Protein AF-A0A0G0S639-F1 (afdb_monomer)

Secondary structur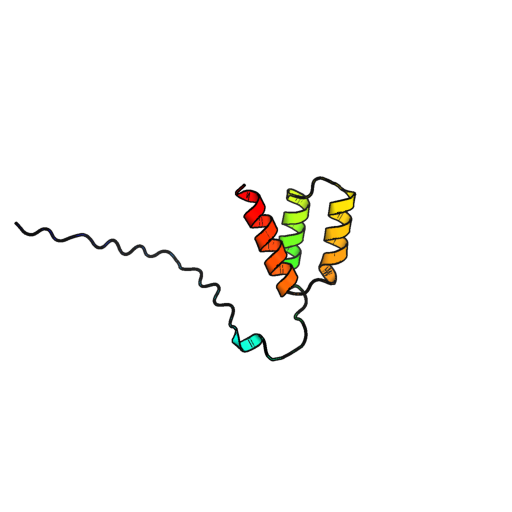e (DSSP, 8-state):
--------------------GGGGGSSS-PBPPHHHHHHHHHHHHHH---HHHHHHHHHHGGG-BHHHHHHHHHHHHHGGG-

pLDDT: mean 71.88, std 20.28, range [39.81, 93.06]

Foldseek 3Di:
DDDDDPPPPPPDPPPPPPPPCVPVPDDDQAA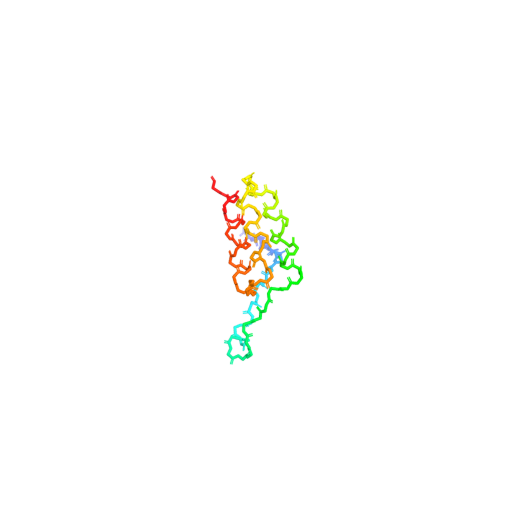ADPVLLVLQLVLLVVPVPDPVVSVVSNVCNRVDGNVNSVVSSVVSVVVVVD

Nearest PDB structures (foldseek):
  9cgi-assembly1_C  TM=7.301E-01  e=1.149E+00  Henipavirus nipahense
  2dmu-assembly1_A  TM=3.396E-01  e=1.299E+00  Homo sapiens
  2ly9-assembly1_A  TM=4.176E-01  e=4.699E+00  Homo sapiens
  1puf-assembly1_A  TM=3.524E-01  e=3.678E+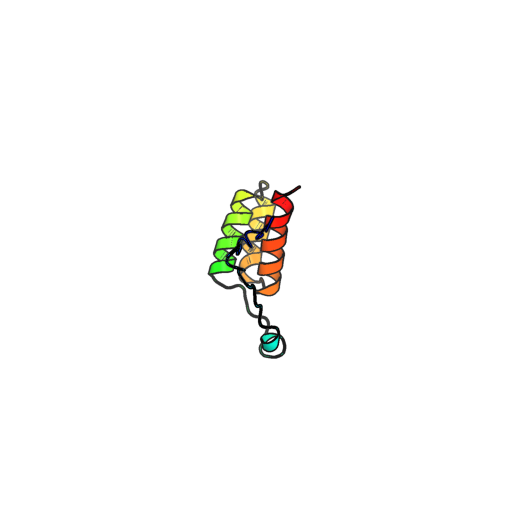00  Mus musculus
  2l9r-assembly1_A  TM=3.790E-01  e=4.699E+00  Homo sapiens

Structure (mmCIF, N/CA/C/O backbone):
data_AF-A0A0G0S639-F1
#
_entry.id   AF-A0A0G0S639-F1
#
loop_
_atom_site.group_PDB
_atom_site.id
_atom_site.type_symbol
_atom_site.label_atom_id
_atom_site.label_alt_id
_atom_site.label_comp_id
_atom_site.label_asym_id
_atom_site.label_entity_id
_atom_site.label_seq_id
_atom_site.pdbx_PDB_ins_code
_atom_site.Cartn_x
_atom_site.Cartn_y
_atom_site.Cartn_z
_atom_site.occupancy
_atom_site.B_iso_or_equiv
_atom_site.auth_seq_id
_atom_site.auth_comp_id
_atom_site.auth_asym_id
_atom_site.auth_atom_id
_atom_site.pdbx_PDB_model_num
ATOM 1 N N . MET A 1 1 ? -36.826 -21.129 -42.167 1.00 39.81 1 MET A N 1
ATOM 2 C CA . MET A 1 1 ? -36.439 -20.718 -40.800 1.00 39.81 1 MET A CA 1
ATOM 3 C C . MET A 1 1 ? -34.940 -20.491 -40.787 1.00 39.81 1 MET A C 1
ATOM 5 O O . MET A 1 1 ? -34.208 -21.432 -41.049 1.00 39.81 1 MET A O 1
ATOM 9 N N . VAL A 1 2 ? -34.491 -19.254 -40.574 1.00 42.09 2 VAL A N 1
ATOM 10 C CA . VAL A 1 2 ? -33.064 -18.908 -40.499 1.00 42.09 2 VAL A CA 1
ATOM 11 C C . VAL A 1 2 ? -32.845 -18.187 -39.175 1.00 42.09 2 VAL A C 1
ATOM 13 O O . VAL A 1 2 ? -33.159 -17.009 -39.039 1.00 42.09 2 VAL A O 1
ATOM 16 N N . THR A 1 3 ? -32.347 -18.911 -38.180 1.00 48.50 3 THR A N 1
ATOM 17 C CA . THR A 1 3 ? -31.858 -18.348 -36.920 1.00 48.50 3 THR A CA 1
ATOM 18 C C . THR A 1 3 ? -30.463 -17.784 -37.159 1.00 48.50 3 THR A C 1
ATOM 20 O O . THR A 1 3 ? -29.478 -18.519 -37.153 1.00 48.50 3 THR A O 1
ATOM 23 N N . LYS A 1 4 ? -30.370 -16.474 -37.410 1.00 47.75 4 LYS A N 1
ATOM 24 C CA . LYS A 1 4 ? -29.097 -15.748 -37.361 1.00 47.75 4 LYS A CA 1
ATOM 25 C C . LYS A 1 4 ? -28.868 -15.282 -35.928 1.00 47.75 4 LYS A C 1
ATOM 27 O O . LYS A 1 4 ? -29.480 -14.330 -35.460 1.00 47.75 4 LYS A O 1
ATOM 32 N N . THR A 1 5 ? -28.007 -16.011 -35.236 1.00 54.06 5 THR A N 1
ATOM 33 C CA . THR A 1 5 ? -27.520 -15.729 -33.889 1.00 54.06 5 THR A CA 1
ATOM 34 C C . THR A 1 5 ? -26.828 -14.363 -33.870 1.00 54.06 5 THR A C 1
ATOM 36 O O . THR A 1 5 ? -25.844 -14.153 -34.581 1.00 54.06 5 THR A O 1
ATOM 39 N N . LEU A 1 6 ? -27.333 -13.428 -33.063 1.00 46.66 6 LEU A N 1
ATOM 40 C CA . LEU A 1 6 ? -26.645 -12.181 -32.727 1.00 46.66 6 LEU A CA 1
ATOM 41 C C . LEU A 1 6 ? -25.365 -12.530 -31.952 1.00 46.66 6 LEU A C 1
ATOM 43 O O . LEU A 1 6 ? -25.419 -12.864 -30.770 1.00 46.66 6 LEU A O 1
ATOM 47 N N . LYS A 1 7 ? -24.201 -12.467 -32.609 1.00 44.97 7 LYS A N 1
ATOM 48 C CA . LYS A 1 7 ? -22.914 -12.398 -31.907 1.00 44.97 7 LYS A CA 1
ATOM 49 C C . LYS A 1 7 ? -22.789 -10.993 -31.324 1.00 44.97 7 LYS A C 1
ATOM 51 O O . LYS A 1 7 ? -22.384 -10.067 -32.019 1.00 44.97 7 LYS A O 1
ATOM 56 N N . GLY A 1 8 ? -23.177 -10.839 -30.062 1.00 41.75 8 GLY A N 1
ATOM 57 C CA . GLY A 1 8 ? -22.816 -9.671 -29.272 1.00 41.75 8 GLY A CA 1
ATOM 58 C C . GLY A 1 8 ? -21.303 -9.661 -29.080 1.00 41.75 8 GLY A C 1
ATOM 59 O O . GLY A 1 8 ? -20.766 -10.478 -28.333 1.00 41.75 8 GLY A O 1
ATOM 60 N N . SER A 1 9 ? -20.612 -8.772 -29.785 1.00 43.50 9 SER A N 1
ATOM 61 C CA . SER A 1 9 ? -19.224 -8.436 -29.490 1.00 43.50 9 SER A CA 1
ATOM 62 C C . SER A 1 9 ? -19.212 -7.720 -28.142 1.00 43.50 9 SER A C 1
ATOM 64 O O . SER A 1 9 ? -19.481 -6.525 -28.065 1.00 43.50 9 SER A O 1
ATOM 66 N N . TYR A 1 10 ? -18.979 -8.470 -27.065 1.00 39.84 10 TYR A N 1
ATOM 67 C CA . TYR A 1 10 ? -18.642 -7.903 -25.763 1.00 39.84 10 TYR A CA 1
ATOM 68 C C . TYR A 1 10 ? -17.261 -7.251 -25.897 1.00 39.84 10 TYR A C 1
ATOM 70 O O . TYR A 1 10 ? -16.231 -7.897 -25.703 1.00 39.84 10 TYR A O 1
ATOM 78 N N . ASP A 1 11 ? -17.246 -5.982 -26.295 1.00 46.09 11 ASP A N 1
ATOM 79 C CA . ASP A 1 11 ? -16.064 -5.126 -26.270 1.00 46.09 11 ASP A CA 1
ATOM 80 C C . ASP A 1 11 ? -15.836 -4.675 -24.823 1.00 46.09 11 ASP A C 1
ATOM 82 O O . ASP A 1 11 ? -16.147 -3.561 -24.409 1.00 4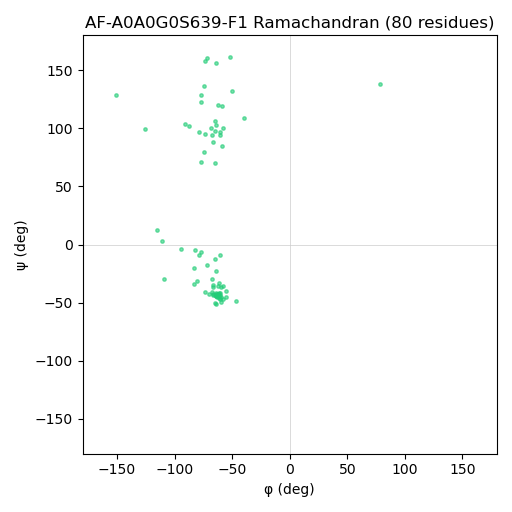6.09 11 ASP A O 1
ATOM 86 N N . ALA A 1 12 ? -15.403 -5.620 -23.989 1.00 51.56 12 ALA A N 1
ATOM 87 C CA . ALA A 1 12 ? -14.843 -5.275 -22.697 1.00 51.56 12 ALA A CA 1
ATOM 88 C C . ALA A 1 12 ? -13.415 -4.775 -22.952 1.00 51.56 12 ALA A C 1
ATOM 90 O O . ALA A 1 12 ? -12.642 -5.510 -23.579 1.00 51.56 12 ALA A O 1
ATOM 91 N N . PRO A 1 13 ? -13.007 -3.597 -22.443 1.00 46.28 13 PRO A N 1
ATOM 92 C CA . PRO A 1 13 ? -11.606 -3.230 -22.448 1.00 46.28 13 PRO A CA 1
ATOM 93 C C . PRO A 1 13 ? -10.896 -4.227 -21.535 1.00 46.28 13 PRO A C 1
ATOM 95 O O . PRO A 1 13 ? -10.909 -4.108 -20.308 1.00 46.28 13 PRO A O 1
ATOM 98 N N . ARG A 1 14 ? -10.297 -5.257 -22.138 1.00 50.94 14 ARG A N 1
ATOM 99 C CA . ARG A 1 14 ? -9.296 -6.085 -21.480 1.00 50.94 14 ARG A CA 1
ATOM 100 C C . ARG A 1 14 ? -8.173 -5.122 -21.131 1.00 50.94 14 ARG A C 1
ATOM 102 O O . ARG A 1 14 ? -7.331 -4.830 -21.972 1.00 50.94 14 ARG A O 1
ATOM 109 N N . ARG A 1 15 ? -8.187 -4.590 -19.905 1.00 40.84 15 ARG A N 1
ATOM 110 C CA . ARG A 1 15 ? -6.990 -4.065 -19.254 1.00 40.84 15 ARG A CA 1
ATOM 111 C C . ARG A 1 15 ? -6.019 -5.233 -19.193 1.00 40.84 15 ARG A C 1
ATOM 113 O O . ARG A 1 15 ? -5.997 -6.001 -18.238 1.00 40.84 15 ARG A O 1
ATOM 120 N N . SER A 1 16 ? -5.289 -5.420 -20.282 1.00 40.41 16 SER A N 1
ATOM 121 C CA . SER A 1 16 ? -4.091 -6.221 -20.325 1.00 40.41 16 SER A CA 1
ATOM 122 C C . SER A 1 16 ? -3.132 -5.555 -19.353 1.00 40.41 16 SER A C 1
ATOM 124 O O . SER A 1 16 ? -2.460 -4.585 -19.697 1.00 40.41 16 SER A O 1
ATOM 126 N N . TYR A 1 17 ? -3.085 -6.068 -18.126 1.00 44.88 17 TYR A N 1
ATOM 127 C CA . TYR A 1 17 ? -1.877 -6.022 -17.318 1.00 44.88 17 TYR A CA 1
ATOM 128 C C . TYR A 1 17 ? -0.840 -6.881 -18.052 1.00 44.88 17 TYR A C 1
ATOM 130 O O . TYR A 1 17 ? -0.548 -8.008 -17.672 1.00 44.88 17 TYR A O 1
ATOM 138 N N . ALA A 1 18 ? -0.363 -6.379 -19.191 1.00 46.25 18 ALA A N 1
ATOM 139 C CA . ALA A 1 18 ? 0.829 -6.874 -19.839 1.00 46.25 18 ALA A CA 1
ATOM 140 C C . ALA A 1 18 ? 1.988 -6.342 -18.998 1.00 46.25 18 ALA A C 1
ATOM 142 O O . ALA A 1 18 ? 2.565 -5.298 -19.287 1.00 46.25 18 ALA A O 1
ATOM 143 N N . VAL A 1 19 ? 2.247 -7.017 -17.880 1.00 49.03 19 VAL A N 1
ATOM 144 C CA . VAL A 1 19 ? 3.526 -6.891 -17.194 1.00 49.03 19 VAL A CA 1
ATOM 145 C C . VAL A 1 19 ? 4.526 -7.546 -18.134 1.00 49.03 19 VAL A C 1
ATOM 147 O O . VAL A 1 19 ? 4.558 -8.769 -18.269 1.00 49.03 19 VAL A O 1
ATOM 150 N N . SER A 1 20 ? 5.251 -6.721 -18.886 1.00 42.66 20 SER A N 1
ATOM 151 C CA . SER A 1 20 ? 6.326 -7.164 -19.764 1.00 42.66 20 SER A CA 1
ATOM 152 C C . SER A 1 20 ? 7.369 -7.905 -18.928 1.00 42.66 20 SER A C 1
ATOM 154 O O . SER A 1 20 ? 8.199 -7.293 -18.262 1.00 42.66 20 SER A O 1
ATOM 156 N N . LEU A 1 21 ? 7.320 -9.236 -18.976 1.00 47.78 21 LEU A N 1
ATOM 157 C CA . LEU A 1 21 ? 8.282 -10.149 -18.350 1.00 47.78 21 LEU A CA 1
ATOM 158 C C . LEU A 1 21 ? 9.720 -9.969 -18.878 1.00 47.78 21 LEU A C 1
ATOM 160 O O . LEU A 1 21 ? 10.652 -10.520 -18.302 1.00 47.78 21 LEU A O 1
ATOM 164 N N . GLU A 1 22 ? 9.922 -9.175 -19.933 1.00 45.62 22 GLU A N 1
ATOM 165 C CA . GLU A 1 22 ? 11.246 -8.843 -20.474 1.00 45.62 22 GLU A CA 1
ATOM 166 C C . GLU A 1 22 ? 12.060 -7.883 -19.587 1.00 45.62 22 GLU A C 1
ATOM 168 O O . GLU A 1 22 ? 13.282 -7.863 -19.698 1.00 45.62 22 GLU A O 1
ATOM 173 N N . ASN A 1 23 ? 11.438 -7.169 -18.640 1.00 47.09 23 ASN A N 1
ATOM 174 C CA . ASN A 1 23 ? 12.173 -6.346 -17.665 1.00 47.09 23 ASN A CA 1
ATOM 175 C C . ASN A 1 23 ? 12.719 -7.152 -16.467 1.00 47.09 23 ASN A C 1
ATOM 177 O O . ASN A 1 23 ? 13.442 -6.604 -15.645 1.00 47.09 23 ASN A O 1
ATOM 181 N N . TYR A 1 24 ? 12.412 -8.449 -16.348 1.00 49.44 24 TYR A N 1
ATOM 182 C CA . TYR A 1 24 ? 12.762 -9.250 -15.163 1.00 49.44 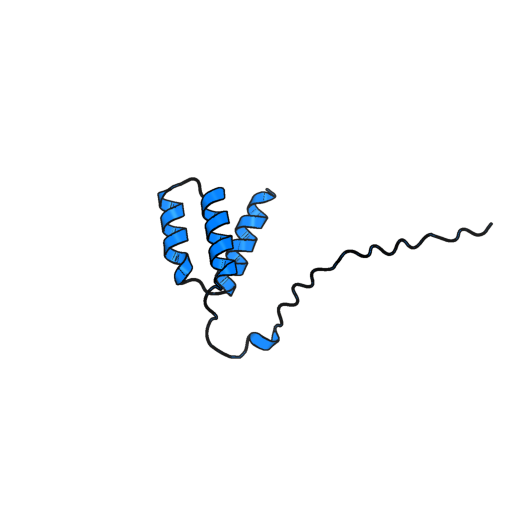24 TYR A CA 1
ATOM 183 C C . TYR A 1 24 ? 14.247 -9.673 -15.096 1.00 49.44 24 TYR A C 1
ATOM 185 O O . TYR A 1 24 ? 14.681 -10.248 -14.104 1.00 49.44 24 TYR A O 1
ATOM 193 N N . MET A 1 25 ? 15.047 -9.415 -16.140 1.00 44.47 25 MET A N 1
ATOM 194 C CA . MET A 1 25 ? 16.459 -9.837 -16.213 1.00 44.47 25 MET A CA 1
ATOM 195 C C . MET A 1 25 ? 17.472 -8.685 -16.249 1.00 44.47 25 MET A C 1
ATOM 197 O O . MET A 1 25 ? 18.649 -8.913 -16.532 1.00 44.47 25 MET A O 1
ATOM 201 N N . GLY A 1 26 ? 17.062 -7.451 -15.960 1.00 46.25 26 GLY A N 1
ATOM 202 C CA . GLY A 1 26 ? 17.974 -6.315 -16.019 1.00 46.25 26 GLY A CA 1
ATOM 203 C C . GLY A 1 26 ? 17.601 -5.211 -15.048 1.00 46.25 26 GLY A C 1
ATOM 204 O O . GLY A 1 26 ? 16.495 -4.694 -15.106 1.00 46.25 26 GLY A O 1
ATOM 205 N N . SER A 1 27 ? 18.592 -4.795 -14.258 1.00 45.62 27 SER A N 1
ATOM 206 C CA . SER A 1 27 ? 18.595 -3.671 -13.311 1.00 45.62 27 SER A CA 1
ATOM 207 C C . SER A 1 27 ? 17.896 -3.936 -11.970 1.00 45.62 27 SER A C 1
ATOM 209 O O . SER A 1 27 ? 16.911 -4.656 -11.906 1.00 45.62 27 SER A O 1
ATOM 211 N N . GLY A 1 28 ? 18.527 -3.454 -10.891 1.00 55.38 28 GLY A N 1
ATOM 212 C CA . GLY A 1 28 ? 18.212 -3.768 -9.493 1.00 55.38 28 GLY A CA 1
ATOM 213 C C . GLY A 1 28 ? 16.746 -3.577 -9.127 1.00 55.38 28 GLY A C 1
ATOM 214 O O . GLY A 1 28 ? 16.018 -2.893 -9.838 1.00 55.38 28 GLY A O 1
ATOM 215 N N . GLU A 1 29 ? 16.340 -4.199 -8.019 1.00 65.38 29 GLU A N 1
ATOM 216 C CA . GLU A 1 29 ? 14.974 -4.146 -7.494 1.00 65.38 29 GLU A 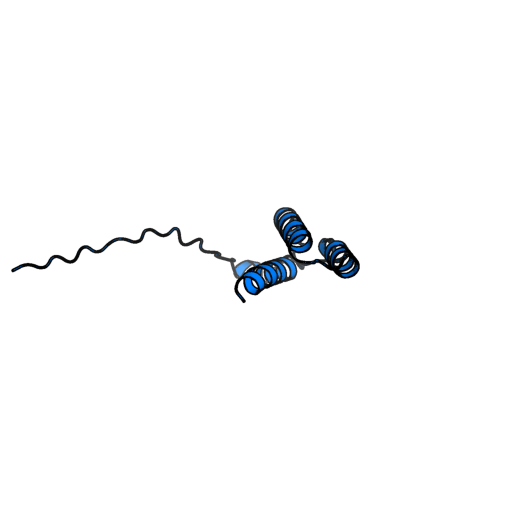CA 1
ATOM 217 C C . GLU A 1 29 ? 14.383 -2.737 -7.642 1.00 65.38 29 GLU A C 1
ATOM 219 O O . GLU A 1 29 ? 14.831 -1.782 -7.002 1.00 65.38 29 GLU A O 1
ATOM 224 N N . GLU A 1 30 ? 13.422 -2.587 -8.562 1.00 78.81 30 GLU A N 1
ATOM 225 C CA . GLU A 1 30 ? 12.748 -1.310 -8.764 1.00 78.81 30 GLU A CA 1
ATOM 226 C C . GLU A 1 30 ? 12.031 -0.970 -7.461 1.00 78.81 30 GLU A C 1
ATOM 228 O O . GLU A 1 30 ? 11.172 -1.728 -7.014 1.00 78.81 30 GLU A O 1
ATOM 233 N N . MET A 1 31 ? 12.378 0.155 -6.841 1.00 87.44 31 MET A N 1
ATOM 234 C CA . MET A 1 31 ? 11.673 0.645 -5.658 1.00 87.44 31 MET A CA 1
ATOM 235 C C . MET A 1 31 ? 10.221 0.984 -6.007 1.00 87.44 31 MET A C 1
ATOM 237 O O . MET A 1 31 ? 9.889 1.293 -7.158 1.00 87.44 31 MET A O 1
ATOM 241 N N . ILE A 1 32 ? 9.347 0.959 -5.003 1.00 89.00 32 ILE A N 1
ATOM 242 C CA . ILE A 1 32 ? 7.943 1.331 -5.155 1.00 89.00 32 ILE A CA 1
ATOM 243 C C . ILE A 1 32 ? 7.777 2.695 -5.852 1.00 89.00 32 ILE A C 1
ATOM 245 O O . ILE A 1 32 ? 8.387 3.703 -5.491 1.00 89.00 32 ILE A O 1
ATOM 249 N N . SER A 1 33 ? 6.900 2.752 -6.853 1.00 88.75 33 SER A N 1
ATOM 250 C CA . SER A 1 33 ? 6.568 4.013 -7.523 1.00 88.75 33 SER A CA 1
ATOM 251 C C . SER A 1 33 ? 5.692 4.917 -6.646 1.00 88.75 33 SER A C 1
ATOM 253 O O . SER A 1 33 ? 4.952 4.459 -5.773 1.00 88.75 33 SER A O 1
ATOM 255 N N . GLU A 1 34 ? 5.689 6.225 -6.918 1.00 87.19 34 GLU A N 1
ATOM 256 C CA . GLU A 1 34 ? 4.862 7.181 -6.166 1.00 87.19 34 GLU A CA 1
ATOM 257 C C . GLU A 1 34 ? 3.359 6.837 -6.227 1.00 87.19 34 GLU A C 1
ATOM 259 O O . GLU A 1 34 ? 2.630 6.987 -5.243 1.00 87.19 34 GLU A O 1
ATOM 264 N N . SER A 1 35 ? 2.883 6.326 -7.366 1.00 87.62 35 SER A N 1
ATOM 265 C CA . SER A 1 35 ? 1.485 5.919 -7.543 1.00 87.62 35 SER A CA 1
ATOM 266 C C . SER A 1 35 ? 1.127 4.697 -6.691 1.00 87.62 35 SER A C 1
ATOM 268 O O . SER A 1 35 ? 0.063 4.674 -6.064 1.00 87.62 35 SER A O 1
ATOM 270 N N . GLN A 1 36 ? 2.021 3.710 -6.612 1.00 85.88 36 GLN A N 1
ATOM 271 C CA . GLN A 1 36 ? 1.864 2.540 -5.749 1.00 85.88 36 GLN A CA 1
ATOM 272 C C . GLN A 1 36 ? 1.925 2.932 -4.274 1.00 85.88 36 GLN A C 1
ATOM 274 O O . GLN A 1 36 ? 1.069 2.505 -3.504 1.00 85.88 36 GLN A O 1
ATOM 279 N N . CYS A 1 37 ? 2.849 3.818 -3.894 1.00 89.19 37 CYS A N 1
ATOM 280 C CA . CYS A 1 37 ? 2.968 4.322 -2.528 1.00 89.19 37 CYS A CA 1
ATOM 281 C C . CYS A 1 37 ? 1.687 5.042 -2.079 1.00 89.19 37 CYS A C 1
ATOM 283 O O . CYS A 1 37 ? 1.131 4.734 -1.023 1.00 89.19 37 CYS A O 1
ATOM 285 N N . ARG A 1 38 ? 1.132 5.931 -2.916 1.00 90.56 38 ARG A N 1
ATOM 286 C CA . ARG A 1 38 ? -0.167 6.578 -2.647 1.00 90.56 38 ARG A CA 1
ATOM 287 C C . ARG A 1 38 ? -1.304 5.561 -2.528 1.00 90.56 38 ARG A C 1
ATOM 289 O O . ARG A 1 38 ? -2.155 5.697 -1.651 1.00 90.56 38 ARG A O 1
ATOM 296 N N . THR A 1 39 ? -1.319 4.549 -3.394 1.00 90.44 39 THR A N 1
ATOM 297 C CA . THR A 1 39 ? -2.351 3.503 -3.390 1.00 90.44 39 THR A CA 1
ATOM 298 C C . THR A 1 39 ? -2.297 2.684 -2.105 1.00 90.44 39 THR A C 1
ATOM 300 O O . THR A 1 39 ? -3.310 2.569 -1.417 1.00 90.44 39 THR A O 1
ATOM 303 N N . LEU A 1 40 ? -1.120 2.177 -1.734 1.00 91.31 40 LEU A N 1
ATOM 304 C CA . LEU A 1 40 ? -0.934 1.418 -0.501 1.00 91.31 40 LEU A CA 1
ATOM 305 C C . LEU A 1 40 ? -1.224 2.257 0.733 1.00 91.31 40 LEU A C 1
ATOM 307 O O . LEU A 1 40 ? -1.935 1.788 1.612 1.00 91.31 40 LEU A O 1
ATOM 311 N N . LYS A 1 41 ? -0.768 3.513 0.785 1.00 92.88 41 LYS A N 1
ATOM 312 C CA . LYS A 1 41 ? -1.081 4.415 1.898 1.00 92.88 41 LYS A CA 1
ATOM 313 C C . LYS A 1 41 ? -2.591 4.552 2.103 1.00 92.88 41 LYS A C 1
ATOM 315 O O . LYS A 1 41 ? -3.062 4.434 3.229 1.00 92.88 41 LYS A O 1
ATOM 320 N N . ASN A 1 42 ? -3.359 4.738 1.029 1.00 93.06 42 ASN A N 1
ATOM 321 C CA . ASN A 1 42 ? -4.818 4.806 1.118 1.00 93.06 42 ASN A CA 1
ATOM 322 C C . ASN A 1 42 ? -5.434 3.479 1.586 1.00 93.06 42 ASN A C 1
ATOM 324 O O . ASN A 1 42 ? -6.313 3.493 2.445 1.00 93.06 42 ASN A O 1
ATOM 328 N N . LEU A 1 43 ? -4.966 2.344 1.058 1.00 90.38 43 LEU A N 1
ATOM 329 C CA . LEU A 1 43 ? -5.457 1.018 1.448 1.00 90.38 43 LEU A CA 1
ATOM 330 C C . LEU A 1 43 ? -5.163 0.714 2.921 1.00 90.38 43 LEU A C 1
ATOM 332 O O . LEU A 1 43 ? -6.064 0.286 3.638 1.00 90.38 43 LEU A O 1
ATOM 336 N N . ILE A 1 44 ? -3.948 1.006 3.388 1.00 90.50 44 ILE A N 1
ATOM 337 C CA . ILE A 1 44 ? -3.534 0.846 4.785 1.00 90.50 44 ILE A CA 1
ATOM 338 C C . ILE A 1 44 ? -4.428 1.696 5.695 1.00 90.50 44 ILE A C 1
ATOM 340 O O . ILE A 1 44 ? -4.992 1.175 6.651 1.00 90.50 44 ILE A O 1
ATOM 344 N N . LEU A 1 45 ? -4.631 2.979 5.369 1.00 89.12 45 LEU A N 1
ATOM 345 C CA . LEU A 1 45 ? -5.491 3.872 6.156 1.00 89.12 45 LEU A CA 1
ATOM 346 C C . LEU A 1 45 ? -6.952 3.407 6.219 1.00 89.12 45 LEU A C 1
ATOM 348 O O . LEU A 1 45 ? -7.622 3.645 7.220 1.00 89.12 45 LEU A O 1
ATOM 352 N N . GLN A 1 46 ? -7.453 2.777 5.157 1.00 89.12 46 GLN A N 1
ATOM 353 C CA . GLN A 1 46 ? -8.836 2.303 5.085 1.00 89.12 46 GLN A CA 1
ATOM 354 C C . GLN A 1 46 ? -9.046 0.944 5.758 1.00 89.12 46 GLN A C 1
ATOM 356 O O . GLN A 1 46 ? -10.136 0.675 6.263 1.00 89.12 46 GLN A O 1
ATOM 361 N N . ARG A 1 47 ? -8.046 0.058 5.708 1.00 85.19 47 ARG A N 1
ATOM 362 C CA . ARG A 1 47 ? -8.209 -1.362 6.054 1.00 85.19 47 ARG A CA 1
ATOM 363 C C . ARG A 1 47 ? -7.528 -1.758 7.356 1.00 85.19 47 ARG A C 1
ATOM 365 O O . ARG A 1 47 ? -8.035 -2.650 8.027 1.00 85.19 47 ARG A O 1
ATOM 372 N N . VAL A 1 48 ? -6.440 -1.097 7.736 1.00 87.69 48 VAL A N 1
ATOM 373 C CA . VAL A 1 48 ? -5.714 -1.394 8.974 1.00 87.69 48 VAL A CA 1
ATOM 374 C C . VAL A 1 48 ? -6.284 -0.527 10.095 1.00 87.69 48 VAL A C 1
ATOM 376 O O . VAL A 1 48 ? -6.061 0.683 10.143 1.00 87.69 48 VAL A O 1
ATOM 379 N N . GLN A 1 49 ? -7.084 -1.150 10.963 1.00 86.69 49 GLN A N 1
ATOM 380 C CA . GLN A 1 49 ? -7.766 -0.476 12.076 1.00 86.69 49 GLN A CA 1
ATOM 381 C C . GLN A 1 49 ? -6.837 -0.260 13.274 1.00 86.69 49 GLN A C 1
ATOM 383 O O . GLN A 1 49 ? -6.984 0.721 14.002 1.00 86.69 49 GLN A O 1
ATOM 388 N N . GLU A 1 50 ? -5.876 -1.164 13.474 1.00 90.69 50 GLU A N 1
ATOM 389 C CA . GLU A 1 50 ? -4.920 -1.070 14.569 1.00 90.69 50 GLU A CA 1
ATOM 390 C C . GLU A 1 50 ? -3.847 -0.023 14.253 1.00 90.69 50 GLU A C 1
ATOM 392 O O . GLU A 1 50 ? -3.141 -0.095 13.246 1.00 90.69 50 GLU A O 1
ATOM 397 N N . GLU A 1 51 ? -3.717 0.973 15.127 1.00 86.00 51 GLU A N 1
ATOM 398 C CA . GLU A 1 51 ? -2.824 2.108 14.901 1.00 86.00 51 GLU A CA 1
ATOM 399 C C . GLU A 1 51 ? -1.351 1.693 14.834 1.00 86.00 51 GLU A C 1
ATOM 401 O O . GLU A 1 51 ? -0.653 2.105 13.909 1.00 86.00 51 GLU A O 1
ATOM 406 N N . GLY A 1 52 ? -0.909 0.805 15.729 1.00 87.88 52 GLY A N 1
ATOM 407 C CA . GLY A 1 52 ? 0.467 0.305 15.733 1.00 87.88 52 GLY A CA 1
ATOM 408 C C . GLY A 1 52 ? 0.808 -0.546 14.506 1.00 87.88 52 GLY A C 1
ATOM 409 O O . GLY A 1 52 ? 1.925 -0.480 13.994 1.00 87.88 52 GLY A O 1
ATOM 410 N N . GLU A 1 53 ? -0.149 -1.317 13.989 1.00 85.94 53 GLU A N 1
ATOM 411 C CA . GLU A 1 53 ? 0.032 -2.092 12.757 1.00 85.94 53 GLU A CA 1
ATOM 412 C C . GLU A 1 53 ? 0.106 -1.166 11.535 1.00 85.94 53 GLU A C 1
ATOM 414 O O . GLU A 1 53 ? 0.988 -1.298 10.685 1.00 85.94 53 GLU A O 1
ATOM 419 N N . ARG A 1 54 ? -0.767 -0.158 11.487 1.00 89.56 54 ARG A N 1
ATOM 420 C CA . ARG A 1 54 ? -0.784 0.864 10.440 1.00 89.56 54 ARG A CA 1
ATOM 421 C C . ARG A 1 54 ? 0.525 1.645 10.379 1.00 89.56 54 ARG A C 1
ATOM 423 O O . ARG A 1 54 ? 1.050 1.841 9.286 1.00 89.56 54 ARG A O 1
ATOM 430 N N . GLU A 1 55 ? 1.065 2.073 11.516 1.00 89.44 55 GLU A N 1
ATOM 431 C CA . GLU A 1 55 ? 2.353 2.772 11.565 1.00 89.44 55 GLU A CA 1
ATOM 432 C C . GLU A 1 55 ? 3.495 1.903 11.0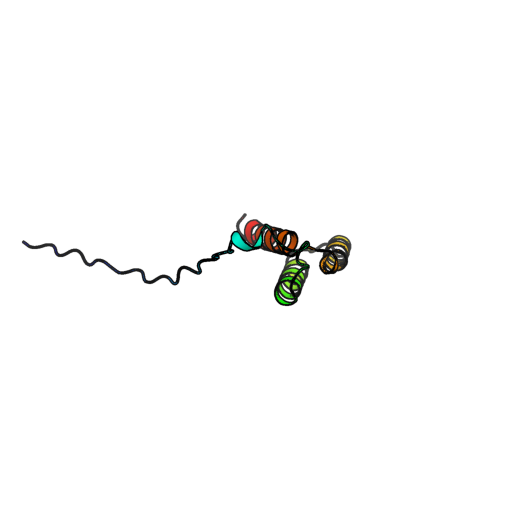37 1.00 89.44 55 GLU A C 1
ATOM 434 O O . GLU A 1 55 ? 4.307 2.382 10.247 1.00 89.44 55 GLU A O 1
ATOM 439 N N . ARG A 1 56 ? 3.517 0.612 11.389 1.00 88.94 56 ARG A N 1
ATOM 440 C CA . ARG A 1 56 ? 4.510 -0.340 10.867 1.00 88.94 56 ARG A CA 1
ATOM 441 C C . ARG A 1 56 ? 4.417 -0.488 9.352 1.00 88.94 56 ARG A C 1
ATOM 443 O O . ARG A 1 56 ? 5.435 -0.410 8.672 1.00 88.94 56 ARG A O 1
ATOM 450 N N . PHE A 1 57 ? 3.210 -0.650 8.811 1.00 88.38 57 PHE A N 1
ATOM 451 C CA . PHE A 1 57 ? 3.022 -0.738 7.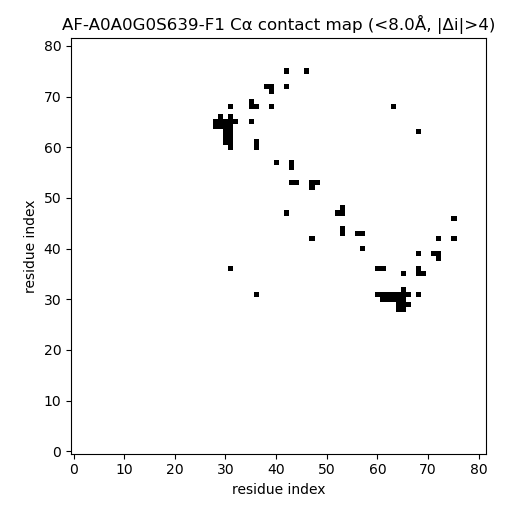362 1.00 88.38 57 PHE A CA 1
ATOM 452 C C . PHE A 1 57 ? 3.457 0.540 6.642 1.00 88.38 57 PHE A C 1
ATOM 454 O O . PHE A 1 57 ? 4.127 0.465 5.615 1.00 88.38 57 PHE A O 1
ATOM 461 N N . LEU A 1 58 ? 3.114 1.712 7.182 1.00 89.31 58 LEU A N 1
ATOM 462 C CA . LEU A 1 58 ? 3.509 2.994 6.597 1.00 89.31 58 LEU A CA 1
ATOM 463 C C . LEU A 1 58 ? 5.021 3.233 6.670 1.00 89.31 58 LEU A C 1
ATOM 465 O O . LEU A 1 58 ? 5.577 3.800 5.732 1.00 89.31 58 LEU A O 1
ATOM 469 N N . ALA A 1 59 ? 5.676 2.798 7.748 1.00 90.50 59 ALA A N 1
ATOM 470 C CA . ALA A 1 59 ? 7.124 2.900 7.911 1.00 90.50 59 ALA A CA 1
ATOM 471 C C . ALA A 1 59 ? 7.895 2.008 6.927 1.00 90.50 59 ALA A C 1
ATOM 473 O O . ALA A 1 59 ? 8.982 2.391 6.514 1.00 90.50 59 ALA A O 1
ATOM 474 N N . ASN A 1 60 ? 7.316 0.875 6.516 1.00 89.69 60 ASN A N 1
ATOM 475 C CA . ASN A 1 60 ? 7.942 -0.057 5.575 1.00 89.69 60 ASN A CA 1
ATOM 476 C C . ASN A 1 60 ? 7.761 0.340 4.101 1.00 89.69 60 ASN A C 1
ATOM 478 O O . ASN A 1 60 ? 8.532 -0.111 3.263 1.00 89.69 60 ASN A O 1
ATOM 482 N N . LEU A 1 61 ? 6.776 1.189 3.764 1.00 87.62 61 LEU A N 1
ATOM 483 C CA . LEU A 1 61 ? 6.539 1.655 2.387 1.00 87.62 61 LEU A CA 1
ATOM 484 C C . LEU A 1 61 ? 7.793 2.133 1.629 1.00 87.62 61 LEU A C 1
ATOM 486 O O . LEU A 1 61 ? 7.939 1.720 0.482 1.00 87.62 61 LEU A O 1
ATOM 490 N N . PRO A 1 62 ? 8.667 3.002 2.178 1.00 83.94 62 PRO A N 1
ATOM 491 C CA . PRO A 1 62 ? 9.840 3.496 1.451 1.00 83.94 62 PRO A CA 1
ATOM 492 C C . PRO A 1 62 ? 10.858 2.408 1.100 1.00 83.94 62 PRO A C 1
ATOM 494 O O . PRO A 1 62 ? 11.605 2.604 0.147 1.00 83.94 62 PRO A O 1
ATOM 497 N N . ASP A 1 63 ? 10.866 1.291 1.829 1.00 88.06 63 ASP A N 1
ATOM 498 C CA . ASP A 1 63 ? 11.788 0.172 1.618 1.00 88.06 63 ASP A CA 1
ATOM 499 C C . ASP A 1 63 ? 11.186 -0.922 0.718 1.00 88.06 63 ASP A C 1
ATOM 501 O O . ASP A 1 63 ? 11.859 -1.897 0.392 1.00 88.06 63 ASP A O 1
ATOM 505 N N . MET A 1 64 ? 9.920 -0.784 0.305 1.00 89.19 64 MET A N 1
ATOM 506 C CA . MET A 1 64 ? 9.259 -1.782 -0.531 1.00 89.19 64 MET A CA 1
ATOM 507 C C . MET A 1 64 ? 9.761 -1.735 -1.968 1.00 89.19 64 MET A C 1
ATOM 509 O O . MET A 1 64 ? 9.813 -0.677 -2.611 1.00 89.19 64 MET A O 1
ATOM 513 N N . THR A 1 65 ? 10.005 -2.922 -2.515 1.00 90.19 65 THR A N 1
ATOM 514 C CA . THR A 1 65 ? 10.161 -3.076 -3.953 1.00 90.19 65 THR A CA 1
ATOM 515 C C . THR A 1 65 ? 8.807 -2.918 -4.640 1.00 90.19 65 THR A C 1
ATOM 517 O O . THR A 1 65 ? 7.727 -3.066 -4.056 1.00 90.19 65 THR A O 1
ATOM 520 N N . ARG A 1 66 ? 8.849 -2.630 -5.933 1.00 85.94 66 ARG A N 1
ATOM 521 C CA . ARG A 1 66 ? 7.685 -2.576 -6.805 1.00 85.94 66 ARG A CA 1
ATOM 522 C C . ARG A 1 66 ? 6.900 -3.886 -6.774 1.00 85.94 66 ARG A C 1
ATOM 524 O O . ARG A 1 66 ? 5.672 -3.843 -6.771 1.00 85.94 66 ARG A O 1
ATOM 531 N N . TYR A 1 67 ? 7.597 -5.022 -6.741 1.00 85.94 67 TYR A N 1
ATOM 532 C CA . TYR A 1 67 ? 6.973 -6.340 -6.675 1.00 85.94 67 TYR A CA 1
ATOM 533 C C . TYR A 1 67 ? 6.210 -6.523 -5.358 1.00 85.94 67 TYR A C 1
ATOM 535 O O . TYR A 1 67 ? 5.015 -6.823 -5.385 1.00 85.94 67 TYR A O 1
ATOM 543 N N . ASP A 1 68 ? 6.852 -6.236 -4.221 1.00 88.62 68 ASP A N 1
ATOM 544 C CA . ASP A 1 68 ? 6.214 -6.335 -2.900 1.00 88.62 68 ASP A CA 1
ATOM 545 C C . ASP A 1 68 ? 4.997 -5.411 -2.802 1.00 88.62 68 ASP A C 1
ATOM 547 O O . ASP A 1 68 ? 3.976 -5.741 -2.188 1.00 88.62 68 ASP A O 1
ATOM 551 N N . ALA A 1 69 ? 5.089 -4.234 -3.425 1.00 87.44 69 ALA A N 1
ATOM 552 C CA . ALA A 1 69 ? 4.000 -3.278 -3.462 1.00 87.44 69 ALA A CA 1
ATOM 553 C C . ALA A 1 69 ? 2.804 -3.798 -4.272 1.00 87.44 69 ALA A C 1
ATOM 555 O O . ALA A 1 69 ? 1.661 -3.668 -3.831 1.00 87.44 69 ALA A O 1
ATOM 556 N N . GLU A 1 70 ? 3.044 -4.402 -5.438 1.00 88.44 70 GLU A N 1
ATOM 557 C CA . GLU A 1 70 ? 1.997 -5.011 -6.266 1.00 88.44 70 GLU A CA 1
ATOM 558 C C . GLU A 1 70 ? 1.333 -6.194 -5.553 1.00 88.44 70 GLU A C 1
ATOM 560 O O . GLU A 1 70 ? 0.100 -6.271 -5.518 1.00 88.44 70 GLU A O 1
ATOM 565 N N . GLU A 1 71 ? 2.125 -7.063 -4.921 1.00 88.94 71 GLU A N 1
ATOM 566 C CA . GLU A 1 71 ? 1.622 -8.185 -4.127 1.00 88.94 71 GLU A CA 1
ATOM 567 C C . GLU A 1 71 ? 0.770 -7.696 -2.946 1.00 88.94 71 GLU A C 1
ATOM 569 O O . GLU A 1 71 ? -0.342 -8.182 -2.717 1.00 88.94 71 GLU A O 1
ATOM 574 N N . SER A 1 72 ? 1.238 -6.672 -2.234 1.00 88.56 72 SER A N 1
ATOM 575 C CA . SER A 1 72 ? 0.516 -6.088 -1.102 1.00 88.56 72 SER A CA 1
ATOM 576 C C . SER A 1 72 ? -0.803 -5.447 -1.533 1.00 88.56 72 SER A C 1
ATOM 578 O O . SER A 1 72 ? -1.837 -5.688 -0.907 1.00 88.56 72 SER A O 1
ATOM 580 N N . ILE A 1 73 ? -0.811 -4.681 -2.632 1.00 88.44 73 ILE A N 1
ATOM 581 C CA . ILE A 1 73 ? -2.043 -4.118 -3.212 1.00 88.44 73 ILE A CA 1
ATOM 582 C C . ILE A 1 73 ? -3.014 -5.248 -3.556 1.00 88.44 73 ILE A C 1
ATOM 584 O O . ILE A 1 73 ? -4.196 -5.169 -3.216 1.00 88.44 73 ILE A O 1
ATOM 588 N N . PHE A 1 74 ? -2.530 -6.309 -4.203 1.00 88.19 74 PHE A N 1
ATOM 589 C CA . PHE A 1 74 ? -3.360 -7.453 -4.555 1.00 88.19 74 PHE A CA 1
ATOM 590 C C . PHE A 1 74 ? -3.967 -8.123 -3.315 1.00 88.19 74 PHE A C 1
ATOM 592 O O . PHE A 1 74 ? -5.167 -8.402 -3.301 1.00 88.19 74 PHE A O 1
ATOM 599 N N . ASN A 1 75 ? -3.187 -8.311 -2.251 1.00 86.31 75 ASN A N 1
ATOM 600 C CA . ASN A 1 75 ? -3.658 -8.897 -0.997 1.00 86.31 75 ASN A CA 1
ATOM 601 C C . ASN A 1 75 ? -4.725 -8.031 -0.309 1.00 86.31 75 ASN A C 1
ATOM 603 O O . ASN A 1 75 ? -5.761 -8.561 0.098 1.00 86.31 75 ASN A O 1
ATOM 607 N N . PHE A 1 76 ? -4.533 -6.708 -0.255 1.00 85.62 76 PHE A N 1
ATOM 608 C CA . PHE A 1 76 ? -5.543 -5.771 0.256 1.00 85.62 76 PHE A CA 1
ATOM 609 C C . PHE A 1 76 ? -6.836 -5.783 -0.566 1.00 85.62 76 PHE A C 1
ATOM 611 O O . PHE A 1 76 ? -7.927 -5.614 -0.021 1.00 85.62 76 PHE A O 1
ATOM 618 N N . LEU A 1 77 ? -6.736 -5.963 -1.884 1.00 83.75 77 LEU A N 1
ATOM 619 C CA . LEU A 1 77 ? -7.911 -6.070 -2.744 1.00 83.75 77 LEU A CA 1
ATOM 620 C C . LEU A 1 77 ? -8.610 -7.419 -2.563 1.00 83.75 77 LEU A C 1
ATOM 622 O O . LEU A 1 77 ? -9.836 -7.452 -2.495 1.00 83.75 77 LEU A O 1
ATOM 626 N N . LYS A 1 78 ? -7.859 -8.518 -2.443 1.00 83.62 78 LYS A N 1
ATOM 627 C CA . LYS A 1 78 ? -8.393 -9.873 -2.253 1.00 83.62 78 LYS A CA 1
ATOM 628 C C . LYS 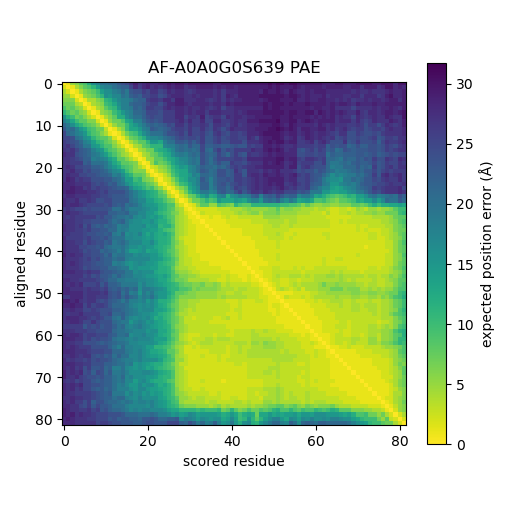A 1 78 ? -9.138 -10.018 -0.926 1.00 83.62 78 LYS A C 1
ATOM 630 O O . LYS A 1 78 ? -10.215 -10.606 -0.913 1.00 83.62 78 LYS A O 1
ATOM 635 N N . SER A 1 79 ? -8.613 -9.450 0.160 1.00 70.44 79 SER A N 1
ATOM 636 C CA . SER A 1 79 ? -9.279 -9.465 1.471 1.00 70.44 79 SER A CA 1
ATOM 637 C C . SER A 1 79 ? -10.596 -8.680 1.499 1.00 70.44 79 SER A C 1
ATOM 639 O O . SER A 1 79 ? -11.381 -8.839 2.423 1.00 70.44 79 SER A O 1
ATOM 641 N N . SER A 1 80 ? -10.888 -7.870 0.473 1.00 58.12 80 SER A N 1
ATOM 642 C CA . SER A 1 80 ? -12.183 -7.196 0.328 1.00 58.12 80 SER A CA 1
ATOM 643 C C . SER A 1 80 ? -13.305 -8.094 -0.216 1.00 58.12 80 SER A C 1
ATOM 645 O O . SER A 1 80 ? -14.444 -7.630 -0.263 1.00 58.12 80 SER A O 1
ATOM 647 N N . TRP A 1 81 ? -13.002 -9.314 -0.675 1.00 50.09 81 TRP A N 1
ATOM 648 C CA . TRP A 1 81 ? -13.972 -10.237 -1.289 1.00 50.09 81 TRP A CA 1
ATOM 649 C C . TRP A 1 81 ? -14.284 -11.480 -0.438 1.00 50.09 81 TRP A C 1
ATOM 651 O O . TRP A 1 81 ? -15.030 -12.343 -0.903 1.00 50.09 81 TRP A O 1
ATOM 661 N N . SER A 1 82 ? -13.725 -11.589 0.772 1.00 44.69 82 SER A N 1
ATOM 662 C CA . SER A 1 82 ? -14.059 -12.633 1.758 1.00 44.69 82 SER A CA 1
ATOM 663 C C . SER A 1 82 ? -14.924 -12.071 2.872 1.00 44.69 82 SER A C 1
ATOM 665 O O . SER A 1 82 ? -15.901 -12.748 3.247 1.00 44.69 82 SER A O 1
#

Sequence (82 aa):
MVTKTLKGSYDAPRRSYAVSLENYMGSGEEMISESQCRTLKNLILQRVQEEGERERFLANLPDMTRYDAEESIFNFLKSSWS

Solvent-accessible surface area (backbone atoms only — not comparable to full-atom values): 5331 Å² total; per-residue (Å²): 140,81,88,78,78,81,80,76,80,80,82,65,84,75,78,71,83,72,73,67,72,80,60,77,82,62,79,74,84,52,60,48,47,72,69,54,50,55,50,47,54,52,49,41,70,75,68,44,81,51,67,73,61,36,51,52,55,62,68,45,50,86,77,30,33,38,66,58,47,52,54,49,50,48,50,63,56,54,66,73,76,114

Radius of gyration: 19.55 Å; Cα contacts (8 Å, |Δi|>4): 43; chains: 1; bounding box: 55×28×56 Å

Organism: NCBI:txid1618552

Mean predicted aligned error: 13.7 Å